Protein 9AYN (pdb70)

Solvent-accessible surface area: 9068 Å² total; per-residue (Å²): 162,80,125,169,30,79,35,9,0,3,3,90,57,18,120,129,42,127,76,79,74,13,16,118,4,0,62,142,42,38,43,16,20,96,72,11,0,35,81,9,16,69,25,7,91,107,118,30,79,2,51,5,16,53,25,60,130,116,55,6,86,84,17,21,67,70,0,103,95,23,43,4,135,4,63,49,78,80,44,201,148,51,44,39,13,0,12,3,100,51,20,118,130,39,129,87,80,80,14,16,109,4,0,61,141,46,29,28,11,18,91,93,27,0,37,115,10,14,70,64,7,99,110,119,29,96,4,72,4,10,30,13,60,122,120,57,5,61,78,18,32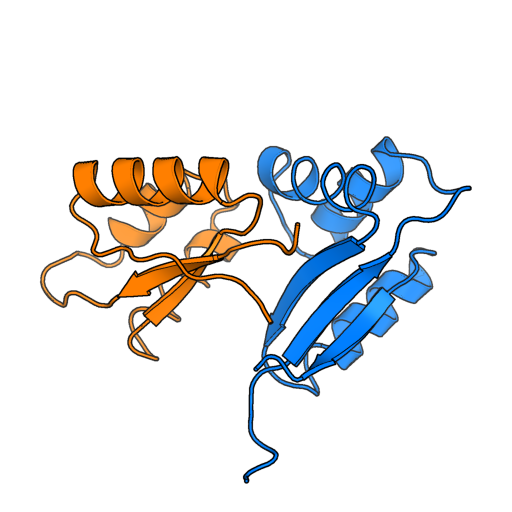,68,92,0,135,91,25,44,4,129,20,64,55,96,87,33,185

Nearest PDB structures (foldseek):
  9ayn-assembly1_A  TM=1.001E+00  e=3.847E-14  Mycolicibacterium smegmatis MC2 155
  9ayo-assembly1_A  TM=1.002E+00  e=2.812E-13  Mycolicibacterium smegmatis MC2 155
  1r6o-assembly1_C  TM=9.585E-01  e=2.109E-07  Escherichia coli
  3o2h-assembly1_A  TM=9.581E-01  e=3.139E-07  Escherichia coli K-12
  2wa8-assembly2_C  TM=9.511E-01  e=4.673E-07  Escherichia coli K-12

Radius of gyration: 15.24 Å; Cα contacts (8 Å, |Δi|>4): 287; chains: 2; bounding box: 38×30×46 Å

Sequence (157 aa):
ESTEEAPWVTIVWDDPVNLMSYVTYVFQKLFGYSEPHATKKLMLQVHHNEGKAVVSAGSRESSSMEVDVSKLHAAGLLWATMQQDREAPWVTIVWDDPVNLMSSYVTYVFQKKLFGYSEPHATKKLMLQQVHNEGKAVVSSAGSRESMEVDVSKLHAAGLWATMMQQQDR

Secondary structure (DSSP, 8-state):
--S---EEEEEE--SSS-HHHHHHHHHHHH---HHHHHHHHHHHHHHSEEEEEEE-HHHHHHHHHHHHHTT-EEEEEE--/---EEEEEE--TTS-HHHHHHHHHHHH---HHHHHHHHHHHHHHSEEEEEEE-HHHHHHHHHHHHHTT-EEEEEE--

Foldseek 3Di:
DDLFAKKFKKFFDDDPDDLVLQLVLLCVVPVDDSVLSNVQSVCNVPVGMGGSDMGTPVVNVVVCVSCVVSVTHMDMDGDD/DFKKWKKWFDDPVDDLVLQLVLLCVLVVDDSVVSNVQSVCCVPVGMGGSDMGHPVVNVVVCVSCVVSVTHMDMDGDD

Organism: Mycobacterium tuberculosis (strain ATCC 25618 / H37Rv) (NCBI:txid83332)

InterPro domains:
  IPR003769 Adaptor protein ClpS, core [PF02617] (25-95)
  IPR014719 Ribosomal protein bL12, C-terminal/adaptor protein ClpS-like [G3DSA:3.30.1390.10] (8-100)
  IPR014719 Ribosomal protein bL12, C-terminal/adaptor protein ClpS-like [SSF54736] (25-98)
  IPR022935 ATP-dependent Clp protease adaptor protein ClpS [MF_00302] (19-101)

B-factor: mean 17.87, std 12.49, range [6.72, 83.59]

Structure (mmCIF, N/CA/C/O backbone):
data_9AYN
#
_entry.id   9AYN
#
_cell.length_a   51.493
_cell.length_b   52.262
_cell.length_c   54.641
_cell.angle_alpha   90.000
_cell.angle_beta   90.000
_cell.angle_gamma   90.000
#
_symmetry.space_group_name_H-M   'P 21 21 21'
#
loop_
_entity.id
_entity.type
_entity.pdbx_description
1 polymer 'ATP-dependent Clp protease adapter protein ClpS'
2 non-polymer 'NICKEL (II) ION'
3 non-polymer 'MAGNESIUM ION'
4 water water
#
loop_
_atom_site.group_PDB
_atom_site.id
_atom_site.type_symbol
_atom_site.label_atom_id
_atom_site.label_alt_id
_atom_site.label_comp_id
_atom_site.label_asym_id
_atom_site.label_entity_id
_atom_site.label_seq_id
_atom_site.pdbx_PDB_ins_code
_atom_site.Cartn_x
_atom_site.Cartn_y
_atom_site.Cartn_z
_atom_site.occupancy
_atom_site.B_iso_or_equiv
_atom_site.auth_seq_id
_atom_site.auth_comp_id
_atom_site.auth_asym_id
_atom_site.auth_atom_id
_atom_site.pdbx_PDB_model_num
ATOM 1 N N . GLU A 1 1 ? 19.51634 -19.48604 12.81048 0.997 51.70612 21 GLU A N 1
ATOM 2 C CA . GLU A 1 1 ? 18.40963 -18.81436 12.13225 0.997 51.65078 21 GLU A CA 1
ATOM 3 C C . GLU A 1 1 ? 18.64424 -17.30699 12.03027 0.997 51.66907 21 GLU A C 1
ATOM 4 O O . GLU A 1 1 ? 19.66905 -16.80117 12.49239 0.997 52.00562 21 GLU A O 1
ATOM 7 N N . SER A 1 2 ? 17.67200 -16.59673 11.46069 1.000 51.10614 22 SER A N 1
ATOM 8 C CA . SER A 1 2 ? 17.76617 -15.16143 11.22669 1.000 50.34383 22 SER A CA 1
ATOM 9 C C . SER A 1 2 ? 17.15664 -14.37487 12.38258 1.000 49.35373 22 SER A C 1
ATOM 10 O O . SER A 1 2 ? 16.18883 -14.81230 13.01066 1.000 49.46173 22 SER A O 1
ATOM 18 N N . THR A 1 3 ? 17.72355 -13.18760 12.64114 1.000 48.14825 23 THR A N 1
ATOM 19 C CA . THR A 1 3 ? 17.20932 -12.29371 13.67717 1.000 46.91314 23 THR A CA 1
ATOM 20 C C . THR A 1 3 ? 16.06778 -11.39894 13.19824 1.000 44.91432 23 THR A C 1
ATOM 21 O O . THR A 1 3 ? 15.36162 -10.82953 14.03839 1.000 44.74518 23 THR A O 1
ATOM 27 N N . GLU A 1 4 ? 15.86690 -11.24626 11.88743 1.000 42.97330 24 GLU A N 1
ATOM 28 C CA A GLU A 1 4 ? 14.70407 -10.52316 11.37395 0.551 42.19239 24 GLU A CA 1
ATOM 29 C CA B GLU A 1 4 ? 14.70306 -10.52364 11.37081 0.449 41.78682 24 GLU A CA 1
ATOM 30 C C . GLU A 1 4 ? 13.49841 -11.44469 11.51548 1.000 40.36819 24 GLU A C 1
ATOM 31 O O . GLU A 1 4 ? 13.17744 -12.23587 10.62604 1.000 40.95854 24 GLU A O 1
ATOM 44 N N . ALA A 1 5 ? 12.83661 -11.34144 12.66411 1.000 36.21844 25 ALA A N 1
ATOM 45 C CA . ALA A 1 5 ? 11.70501 -12.17401 13.04384 1.000 31.78929 25 ALA A CA 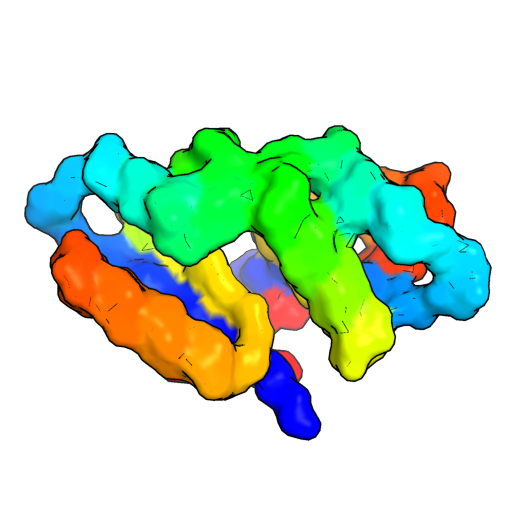1
ATOM 46 C C . ALA A 1 5 ? 10.79684 -11.33133 13.92122 1.000 26.39446 25 ALA A C 1
ATOM 47 O O . ALA A 1 5 ? 11.25144 -10.34580 14.51219 1.000 26.29923 25 ALA A O 1
ATOM 54 N N . PRO A 1 6 ? 9.51600 -11.68539 14.03958 1.000 22.34559 26 PRO A N 1
ATOM 55 C CA . PRO A 1 6 ? 8.62723 -10.85870 14.85642 1.000 19.09366 26 PRO A CA 1
ATOM 56 C C . PRO A 1 6 ? 8.82257 -11.05737 16.35093 1.000 13.64861 26 PRO A C 1
ATOM 57 O O . PRO A 1 6 ? 9.24615 -12.11272 16.83402 1.000 12.90609 26 PRO A O 1
ATOM 68 N N . TRP A 1 7 ? 8.50710 -9.98432 17.06839 1.000 11.56973 27 TRP A N 1
ATOM 69 C CA . TRP A 1 7 ? 8.59710 -9.86992 18.51941 1.000 9.83966 27 TRP A CA 1
ATOM 70 C C . TRP A 1 7 ? 7.21555 -9.54205 19.06321 1.000 9.47831 27 TRP A C 1
ATOM 71 O O . TRP A 1 7 ? 6.31247 -9.14593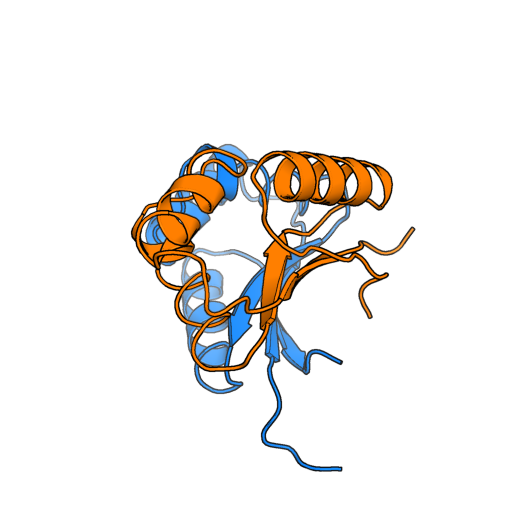 18.32151 1.000 10.30654 27 TRP A O 1
ATOM 92 N N . VAL A 1 8 ? 7.05768 -9.71539 20.36913 1.000 9.04072 28 VAL A N 1
ATOM 93 C CA . VAL A 1 8 ? 5.83520 -9.35981 21.07972 1.000 8.86345 28 VAL A CA 1
ATOM 94 C C . VAL A 1 8 ? 6.20408 -8.53007 22.29260 1.000 8.28324 28 VAL A C 1
ATOM 95 O O . VAL A 1 8 ? 7.28806 -8.67864 22.86194 1.000 9.34131 28 VAL A O 1
ATOM 108 N N . THR A 1 9 ? 5.25178 -7.68842 22.71292 1.000 7.72302 29 THR A N 1
ATOM 109 C CA . THR A 1 9 ? 5.29297 -7.00936 24.00869 1.000 7.25017 29 THR A CA 1
ATOM 110 C C . THR A 1 9 ? 4.32538 -7.71254 24.94577 1.000 7.14196 29 THR A C 1
ATOM 111 O O . THR A 1 9 ? 3.16659 -7.95562 24.58196 1.000 7.69226 29 THR A O 1
ATOM 122 N N . ILE A 1 10 ? 4.80521 -8.01519 26.14148 1.000 7.32552 30 ILE A N 1
ATOM 123 C CA . ILE A 1 10 ? 4.05735 -8.72532 27.16963 1.000 7.49093 30 ILE A CA 1
ATOM 124 C C . ILE A 1 10 ? 3.89649 -7.79342 28.35126 1.000 7.15233 30 ILE A C 1
ATOM 125 O O . ILE A 1 10 ? 4.86395 -7.17836 28.78129 1.000 8.34544 30 ILE A O 1
ATOM 141 N N . VAL A 1 11 ? 2.68172 -7.70739 28.88818 1.000 7.04599 31 VAL A N 1
ATOM 142 C CA . VAL A 1 11 ? 2.42905 -7.04496 30.16236 1.000 7.25865 31 VAL A CA 1
ATOM 143 C C . VAL A 1 11 ? 2.21838 -8.10531 31.22610 1.000 7.75824 31 VAL A C 1
ATOM 144 O O . VAL A 1 11 ? 1.48472 -9.06695 31.01283 1.000 8.19860 31 VAL A O 1
ATOM 157 N N . TRP A 1 12 ? 2.86888 -7.90629 32.36575 1.000 8.53616 32 TRP A N 1
ATOM 158 C CA . TRP A 1 12 ? 2.86861 -8.81007 33.50403 1.000 9.03489 32 TRP A CA 1
ATOM 159 C C . TRP A 1 12 ? 1.99034 -8.24170 34.60082 1.000 8.99732 32 TRP A C 1
ATOM 160 O O . TRP A 1 12 ? 1.99542 -7.04208 34.86162 1.000 10.33623 32 TRP A O 1
ATOM 181 N N . ASP A 1 13 ? 1.28358 -9.12889 35.29668 1.000 9.76317 33 ASP A N 1
ATOM 182 C CA . ASP A 1 13 ? 0.38812 -8.70320 36.36231 1.000 9.81937 33 ASP A CA 1
ATOM 183 C C . ASP A 1 13 ? 1.18447 -8.11277 37.50961 1.000 10.09291 33 ASP A C 1
ATOM 184 O O . ASP A 1 13 ? 2.18156 -8.69529 37.93483 1.000 11.89137 33 ASP A O 1
ATOM 193 N N . ASP A 1 14 ? 0.72676 -6.97968 38.02526 1.000 10.88653 34 ASP A N 1
ATOM 194 C CA . ASP A 1 14 ? 1.35995 -6.31590 39.14575 1.000 11.42759 34 ASP A CA 1
ATOM 195 C C . ASP A 1 14 ? 0.32133 -6.05413 40.21889 1.000 12.73376 34 ASP A C 1
ATOM 196 O O . ASP A 1 14 ? -0.85712 -5.91586 39.90264 1.000 12.98531 34 ASP A O 1
ATOM 205 N N . PRO A 1 15 ? 0.71695 -5.98725 41.48814 1.000 15.11739 35 PRO A N 1
ATOM 206 C CA . PRO A 1 15 ? -0.29039 -5.92746 42.55222 1.000 16.97260 35 PRO A CA 1
ATOM 207 C C . PRO A 1 15 ? -0.80788 -4.53899 42.87912 1.000 18.75927 35 PRO A C 1
ATOM 208 O O . PRO A 1 15 ? -1.63762 -4.43570 43.78804 1.000 21.06772 35 PRO A O 1
ATOM 219 N N . VAL A 1 16 ? -0.34279 -3.49402 42.19441 1.000 18.71804 36 VAL A N 1
ATOM 220 C CA . VAL A 1 16 ? -0.61951 -2.10462 42.55528 1.000 19.82458 36 VAL A CA 1
ATOM 221 C C . VAL A 1 16 ? -1.58731 -1.43623 41.57982 1.000 17.95760 36 VAL A C 1
ATOM 222 O O . VAL A 1 16 ? -2.53092 -0.76809 42.01001 1.000 19.27954 36 VAL A O 1
ATOM 235 N N . ASN A 1 17 ? -1.34036 -1.55045 40.27098 1.000 14.77743 37 ASN A N 1
ATOM 236 C CA . ASN A 1 17 ? -2.14060 -0.80035 39.30956 1.000 13.31464 37 ASN A CA 1
ATOM 237 C C . ASN A 1 17 ? -3.59245 -1.25957 39.33180 1.000 12.69554 37 ASN A C 1
ATOM 238 O O . ASN A 1 17 ? -3.89218 -2.45211 39.42886 1.000 14.13213 37 ASN A O 1
ATOM 249 N N . LEU A 1 18 ? -4.49835 -0.29557 39.25012 1.000 11.69392 38 LEU A N 1
ATOM 250 C CA . LEU A 1 18 ? -5.91543 -0.60849 39.16082 1.000 10.75203 38 LEU A CA 1
ATOM 251 C C . LEU A 1 18 ? -6.23010 -1.27175 37.82886 1.000 10.22261 38 LEU A C 1
ATOM 252 O O . LEU A 1 18 ? -5.67555 -0.90184 36.78977 1.000 10.02491 38 LEU A O 1
ATOM 268 N N . MET A 1 19 ? -7.16549 -2.22484 37.86187 1.000 10.55075 39 MET A N 1
ATOM 269 C CA . MET A 1 19 ? -7.68045 -2.81935 36.63128 1.000 10.63809 39 MET A CA 1
ATOM 270 C C . MET A 1 19 ? -8.22284 -1.75962 35.67685 1.000 9.93708 39 MET A C 1
ATOM 271 O O . MET A 1 19 ? -7.97033 -1.81007 34.46724 1.000 10.23771 39 MET A O 1
ATOM 285 N N . SER A 1 20 ? -8.93721 -0.77420 36.21367 1.000 9.59597 40 SER A N 1
ATOM 286 C CA . SER A 1 20 ? -9.46370 0.29513 35.37834 1.000 9.74601 40 SER A CA 1
ATOM 287 C C . SER A 1 20 ? -8.35022 1.10799 34.73465 1.000 8.65718 40 SER A C 1
ATOM 288 O O . SER A 1 20 ? -8.47775 1.52958 33.57878 1.000 9.02861 40 SER A O 1
ATOM 296 N N . TYR A 1 21 ? -7.25626 1.31639 35.45566 1.000 8.74368 41 TYR A N 1
ATOM 297 C CA . TYR A 1 21 ? -6.12274 2.03583 34.89606 1.000 8.14574 41 TYR A CA 1
ATOM 298 C C . TYR A 1 21 ? -5.49816 1.27421 33.73474 1.000 7.69253 41 TYR A C 1
ATOM 299 O O . TYR A 1 21 ? -5.19400 1.86186 32.69093 1.000 7.81787 41 TYR A O 1
ATOM 317 N N . VAL A 1 22 ? -5.30659 -0.03443 33.90850 1.000 7.54789 42 VAL A N 1
ATOM 318 C CA . VAL A 1 22 ? -4.67753 -0.83816 32.87328 1.000 7.47868 42 VAL A CA 1
ATOM 319 C C . VAL A 1 22 ? -5.50460 -0.80080 31.59621 1.000 7.39471 42 VAL A C 1
ATOM 320 O O . VAL A 1 22 ? -4.95380 -0.64731 30.49802 1.000 7.55509 42 VAL A O 1
ATOM 333 N N . THR A 1 23 ? -6.83272 -0.94003 31.71021 1.000 7.86989 43 THR A N 1
ATOM 334 C CA . THR A 1 23 ? -7.69293 -0.83342 30.53288 1.000 7.93211 43 THR A CA 1
ATOM 335 C C . THR A 1 23 ? -7.49643 0.49623 29.82243 1.000 7.75627 43 THR A C 1
ATOM 336 O O . THR A 1 23 ? -7.32044 0.55008 28.60603 1.000 7.98765 43 THR A O 1
ATOM 347 N N . TYR A 1 24 ? -7.53419 1.59035 30.59301 1.000 7.76189 44 TYR A N 1
ATOM 348 C CA . TYR A 1 24 ? -7.33145 2.92076 30.02650 1.000 8.15044 44 TYR A CA 1
ATOM 349 C C . TYR A 1 24 ? -5.98107 3.03193 29.32420 1.000 7.49353 44 TYR A C 1
ATOM 350 O O . TYR A 1 24 ? -5.90582 3.54992 28.20487 1.000 7.91361 44 TYR A O 1
ATOM 368 N N . VAL A 1 25 ? -4.90551 2.54929 29.95445 1.000 7.26332 45 VAL A N 1
ATOM 369 C CA . VAL A 1 25 ? -3.57491 2.64757 29.35252 1.000 7.32519 45 VAL A CA 1
ATOM 370 C C . VAL A 1 25 ? -3.53633 1.93783 28.00861 1.000 7.08120 45 VAL A C 1
ATOM 371 O O . VAL A 1 25 ? -2.94465 2.43515 27.05478 1.000 7.44310 45 VAL A O 1
ATOM 384 N N . PHE A 1 26 ? -4.14035 0.75522 27.91358 1.000 7.18745 46 PHE A N 1
ATOM 385 C CA . PHE A 1 26 ? -4.11093 0.06022 26.63834 1.000 7.73762 46 PHE A CA 1
ATOM 386 C C . PHE A 1 26 ? -4.88052 0.82307 25.56717 1.000 8.06187 46 PHE A C 1
ATOM 387 O O . PHE A 1 26 ? -4.45985 0.86675 24.40707 1.000 8.82838 46 PHE A O 1
ATOM 404 N N . GLN A 1 27 ? -5.99188 1.45370 25.93702 1.000 7.97947 47 GLN A N 1
ATOM 405 C CA . GLN A 1 27 ? -6.69730 2.29680 24.96902 1.000 8.37613 47 GLN A CA 1
ATOM 406 C C . GLN A 1 27 ? -5.86203 3.49900 24.56351 1.000 8.99608 47 GLN A C 1
ATOM 407 O O . GLN A 1 27 ? -5.78688 3.83972 23.38104 1.000 10.15713 47 GLN A O 1
ATOM 421 N N . LYS A 1 28 ? -5.25045 4.16499 25.53464 1.000 9.07690 48 LYS A N 1
ATOM 422 C CA . LYS A 1 28 ? -4.52146 5.39817 25.27501 1.000 9.94862 48 LYS A CA 1
ATOM 423 C C . LYS A 1 28 ? -3.26049 5.14627 24.46012 1.000 9.56410 48 LYS A C 1
ATOM 424 O O . LYS A 1 28 ? -2.94071 5.90540 23.54196 1.000 11.58818 48 LYS A O 1
ATOM 443 N N . LEU A 1 29 ? -2.49203 4.12401 24.82482 1.000 8.89159 49 LEU A N 1
ATOM 444 C CA . LEU A 1 29 ? -1.20088 3.90727 24.18964 1.000 9.45317 49 LEU A CA 1
ATOM 445 C C . LEU A 1 29 ? -1.30882 3.19536 22.85739 1.000 9.89657 49 LEU A C 1
ATOM 446 O O . LEU A 1 29 ? -0.46490 3.43192 21.99799 1.000 11.98098 49 LEU A O 1
ATOM 462 N N . PHE A 1 30 ? -2.31992 2.34535 22.66895 1.000 8.90810 50 PHE A N 1
ATOM 463 C CA . PHE A 1 30 ? -2.42886 1.52673 21.47024 1.000 9.60341 50 PHE A CA 1
ATOM 464 C C . PHE A 1 30 ? -3.64756 1.82838 20.62685 1.000 9.82184 50 PHE A C 1
ATOM 465 O O . PHE A 1 30 ? -3.77735 1.24726 19.55001 1.000 10.53101 50 PHE A O 1
ATOM 482 N N . GLY A 1 31 ? -4.55000 2.69273 21.08768 1.000 9.44294 51 GLY A N 1
ATOM 483 C CA . GLY A 1 31 ? -5.75181 2.96871 20.33091 1.000 9.54485 51 GLY A CA 1
ATOM 484 C C . GLY A 1 31 ? -6.75760 1.84851 20.35277 1.000 9.19058 51 GLY A C 1
ATOM 485 O O . GLY A 1 31 ? -7.69283 1.84024 19.54098 1.000 10.49415 51 GLY A O 1
ATOM 489 N N . TYR A 1 32 ? -6.60700 0.89399 21.25912 1.000 8.76120 52 TYR A N 1
ATOM 490 C CA . TYR A 1 32 ? -7.50715 -0.23256 21.28794 1.000 8.33042 52 TYR A CA 1
ATOM 491 C C . TYR A 1 32 ? -8.88017 0.18904 21.77011 1.000 8.42305 52 TYR A C 1
ATOM 492 O O . TYR A 1 32 ? -9.04100 1.12961 22.55019 1.000 9.03202 52 TYR A O 1
ATOM 510 N N . SER A 1 33 ? -9.87883 -0.53172 21.29004 1.000 8.79856 53 SER A N 1
ATOM 511 C CA . SER A 1 33 ? -11.23867 -0.32962 21.74116 1.000 9.32583 53 SER A CA 1
ATOM 512 C C . SER A 1 33 ? -11.37587 -0.78250 23.18013 1.000 9.09774 53 SER A C 1
ATOM 513 O O . SER A 1 33 ? -10.51007 -1.47846 23.72779 1.000 8.84198 53 SER A O 1
ATOM 521 N N . GLU A 1 34 ? -12.47196 -0.37907 23.80492 1.000 10.15038 54 GLU A N 1
ATOM 522 C CA . GLU A 1 34 ? -12.70536 -0.80011 25.18090 1.000 11.22238 54 GLU A CA 1
ATOM 523 C C . GLU A 1 34 ? -12.83667 -2.30689 25.30563 1.000 10.97992 54 GLU A C 1
ATOM 524 O O . GLU A 1 34 ? -12.22341 -2.87179 26.23237 1.000 10.96155 54 GLU A O 1
ATOM 536 N N . PRO A 1 35 ? -13.59327 -3.01959 24.45445 1.000 12.06697 55 PRO A N 1
ATOM 537 C CA . PRO A 1 35 ? -13.67989 -4.47468 24.65674 1.000 12.33041 55 PRO A CA 1
ATOM 538 C C . PRO A 1 35 ? -12.34000 -5.16862 24.51298 1.000 11.01041 55 PRO A C 1
ATOM 539 O O . PRO A 1 35 ? -12.02687 -6.09368 25.27072 1.000 11.44986 55 PRO A O 1
ATOM 550 N N . HIS A 1 36 ? -11.51991 -4.68567 23.59121 1.000 10.20827 56 HIS A N 1
ATOM 551 C CA . HIS A 1 36 ? -10.20308 -5.27351 23.36589 1.000 9.68374 56 HIS A CA 1
ATOM 552 C C . HIS A 1 36 ? -9.28093 -4.99562 24.55270 1.000 8.86368 56 HIS A C 1
ATOM 553 O O . HIS A 1 36 ? -8.64027 -5.91573 25.08481 1.000 8.96715 56 HIS A O 1
ATOM 567 N N . ALA A 1 37 ? -9.20443 -3.73787 24.97336 1.000 8.23605 57 ALA A N 1
ATOM 568 C CA . ALA A 1 37 ? -8.36944 -3.38497 26.11493 1.000 8.16210 57 ALA A CA 1
ATOM 569 C C . ALA A 1 37 ? -8.79708 -4.12783 27.37197 1.000 8.20347 57 ALA A C 1
ATOM 570 O O . ALA A 1 37 ? -7.94070 -4.58575 28.13261 1.000 8.33242 57 ALA A O 1
ATOM 577 N N . THR A 1 38 ? -10.10598 -4.24553 27.61785 1.000 8.84148 58 THR A N 1
ATOM 578 C CA . THR A 1 38 ? -10.57765 -4.94153 28.80966 1.000 9.60527 58 THR A CA 1
ATOM 579 C C . THR A 1 38 ? -10.20683 -6.41634 28.76017 1.000 9.45963 58 THR A C 1
ATOM 580 O O . THR A 1 38 ? -9.79482 -6.99685 29.76938 1.000 9.65824 58 THR A O 1
ATOM 591 N N . LYS A 1 39 ? -10.34719 -7.03815 27.58732 1.000 9.51919 59 LYS A N 1
ATOM 592 C CA A LYS A 1 39 ? -9.98795 -8.44545 27.45661 0.502 9.96376 59 LYS A CA 1
ATOM 593 C CA B LYS A 1 39 ? -9.98753 -8.44442 27.44999 0.498 9.99295 59 LYS A CA 1
ATOM 594 C C . LYS A 1 39 ? -8.50757 -8.65659 27.76698 1.000 9.28194 59 LYS A C 1
ATOM 595 O O . LYS A 1 39 ? -8.14410 -9.60375 28.48180 1.000 9.75480 59 LYS A O 1
ATOM 630 N N . LEU A 1 40 ? -7.64392 -7.78302 27.25269 1.000 8.50827 60 LEU A N 1
ATOM 631 C CA . LEU A 1 40 ? -6.21725 -7.90532 27.52944 1.000 8.03123 60 LEU A CA 1
ATOM 632 C C . LEU A 1 40 ? -5.92086 -7.68669 29.00079 1.000 8.06731 60 LEU A C 1
ATOM 633 O O . LEU A 1 40 ? -5.11780 -8.41677 29.58596 1.000 8.37748 60 LEU A O 1
ATOM 649 N N . MET A 1 41 ? -6.54047 -6.67442 29.61688 1.000 7.95613 61 MET A N 1
ATOM 650 C CA . MET A 1 41 ? -6.34824 -6.42016 31.03328 1.000 8.06517 61 MET A CA 1
ATOM 651 C C . MET A 1 41 ? -6.72432 -7.65712 31.83875 1.000 8.29021 61 MET A C 1
ATOM 652 O O . MET A 1 41 ? -6.02925 -8.03618 32.78750 1.000 8.67557 61 MET A O 1
ATOM 666 N N . LEU A 1 42 ? -7.86954 -8.25530 31.51622 1.000 8.94855 62 LEU A N 1
ATOM 667 C CA . LEU A 1 42 ? -8.32579 -9.40780 32.27834 1.000 9.85885 62 LEU A CA 1
ATOM 668 C C . LEU A 1 42 ? -7.41331 -10.60220 32.06353 1.000 9.44838 62 LEU A C 1
ATOM 669 O O . LEU A 1 42 ? -7.22236 -11.39441 32.98174 1.000 10.24924 62 LEU A O 1
ATOM 685 N N . GLN A 1 43 ? -6.83977 -10.73645 30.87692 1.000 9.11757 63 GLN A N 1
ATOM 686 C CA . GLN A 1 43 ? -5.88418 -11.80658 30.64554 1.000 9.61630 63 GLN A CA 1
ATOM 687 C C . GLN A 1 43 ? -4.64355 -11.61872 31.49519 1.000 9.31567 63 GLN A C 1
ATOM 688 O O . GLN A 1 43 ? -4.14231 -12.59031 32.07160 1.000 10.21781 63 GLN A O 1
ATOM 702 N N . VAL A 1 44 ? -4.13010 -10.38815 31.58020 1.000 9.01415 64 VAL A N 1
ATOM 703 C CA . VAL A 1 44 ? -3.00498 -10.12796 32.47613 1.000 8.98850 64 VAL A CA 1
ATOM 704 C C . VAL A 1 44 ? -3.35534 -10.53941 33.90453 1.000 9.37734 64 VAL A C 1
ATOM 705 O O . VAL A 1 44 ? -2.59336 -11.22951 34.58724 1.000 10.14323 64 VAL A O 1
ATOM 718 N N . HIS A 1 45 ? -4.54013 -10.14349 34.34918 1.000 10.10519 65 HIS A N 1
ATOM 719 C CA A HIS A 1 45 ? -4.93727 -10.35070 35.72955 0.582 12.17985 65 HIS A CA 1
ATOM 720 C CA B HIS A 1 45 ? -4.93103 -10.34242 35.73782 0.418 9.86310 65 HIS A CA 1
ATOM 721 C C . HIS A 1 45 ? -5.22482 -11.81100 36.04217 1.000 11.35719 65 HIS A C 1
ATOM 722 O O . HIS A 1 45 ? -4.92476 -12.27711 37.14391 1.000 12.82635 65 HIS A O 1
ATOM 748 N N . ASN A 1 46 ? -5.77990 -12.56097 35.08725 1.000 11.10874 66 ASN A N 1
ATOM 749 C CA . ASN A 1 46 ? -6.20185 -13.94181 35.32043 1.000 12.40378 66 ASN A CA 1
ATOM 750 C C . ASN A 1 46 ? -5.17565 -14.98278 34.91394 1.000 12.77791 66 ASN A C 1
ATOM 751 O O . ASN A 1 46 ? -5.21192 -16.08966 35.45306 1.000 15.02676 66 ASN A O 1
ATOM 762 N N . GLU A 1 47 ? -4.29131 -14.67212 33.96913 1.000 12.06098 67 GLU A N 1
ATOM 763 C CA . GLU A 1 47 ? -3.24315 -15.58614 33.53177 1.000 11.94569 67 GLU A CA 1
ATOM 764 C C . GLU A 1 47 ? -1.86255 -15.18782 33.99407 1.000 11.94289 67 GLU A C 1
ATOM 765 O O . GLU A 1 47 ? -0.92973 -15.98599 33.86074 1.000 14.24817 67 GLU A O 1
ATOM 777 N N . GLY A 1 48 ? -1.70473 -13.96884 34.49322 1.000 10.67832 68 GLY A N 1
ATOM 778 C CA . GLY A 1 48 ? -0.45148 -13.46456 34.97403 1.000 10.61746 68 GLY A CA 1
ATOM 779 C C . GLY A 1 48 ? 0.29798 -12.62057 33.97174 1.000 9.63423 68 GLY A C 1
ATOM 780 O O . GLY A 1 48 ? 1.21517 -11.91148 34.35956 1.000 9.90714 68 GLY A O 1
ATOM 784 N N . LYS A 1 49 ? -0.04506 -12.72067 32.69314 1.000 9.46850 69 LYS A N 1
ATOM 785 C CA . LYS A 1 49 ? 0.61812 -11.98349 31.63907 1.000 9.50879 69 LYS A CA 1
ATOM 786 C C . LYS A 1 49 ? -0.27478 -12.01839 30.41547 1.000 8.87582 69 LYS A C 1
ATOM 787 O O . LYS A 1 49 ? -1.13681 -12.88818 30.28537 1.000 10.10307 69 LYS A O 1
ATOM 806 N N . ALA A 1 50 ? 0.01727 -11.13944 29.46662 1.000 8.78753 70 ALA A N 1
ATOM 807 C CA . ALA A 1 50 ? -0.63699 -11.18648 28.16752 1.000 8.87273 70 ALA A CA 1
ATOM 808 C C . ALA A 1 50 ? 0.24240 -10.51669 27.13125 1.000 8.24427 70 ALA A C 1
ATOM 809 O O . ALA A 1 50 ? 0.85305 -9.48447 27.40667 1.000 8.17693 70 ALA A O 1
ATOM 816 N N . VAL A 1 51 ? 0.24333 -11.05838 25.91828 1.000 8.92797 71 VAL A N 1
ATOM 817 C CA . VAL A 1 51 ? 0.76931 -10.34491 24.76226 1.000 8.48907 71 VAL A CA 1
ATOM 818 C C . VAL A 1 51 ? -0.19397 -9.21577 24.43372 1.000 8.40433 71 VAL A C 1
ATOM 819 O O . VAL A 1 51 ? -1.38204 -9.46232 24.20470 1.000 10.14237 71 VAL A O 1
ATOM 832 N N . VAL A 1 52 ? 0.31884 -7.99148 24.39482 1.000 7.92041 72 VAL A N 1
ATOM 833 C CA . VAL A 1 52 ? -0.49906 -6.81721 24.13823 1.000 8.09724 72 VAL A CA 1
ATOM 834 C C . VAL A 1 52 ? -0.24413 -6.19120 22.78131 1.000 9.12495 72 VAL A C 1
ATOM 835 O O . VAL A 1 52 ? -1.08497 -5.40386 22.33308 1.000 10.60568 72 VAL A O 1
ATOM 848 N N . SER A 1 53 ? 0.87661 -6.49669 22.12994 1.000 8.71183 73 SER A N 1
ATOM 849 C CA . SER A 1 53 ? 1.19401 -5.97783 20.81044 1.000 8.95696 73 SER A CA 1
ATOM 850 C C . SER A 1 53 ? 2.24947 -6.88519 20.19140 1.000 9.13065 73 SER A C 1
ATOM 851 O O . SER A 1 53 ? 2.89341 -7.67878 20.88232 1.000 8.69414 73 SER A O 1
ATOM 859 N N . ALA A 1 54 ? 2.42571 -6.74995 18.88469 1.000 10.10175 74 ALA A N 1
ATOM 860 C CA . ALA A 1 54 ? 3.34361 -7.59399 18.13304 1.000 10.45528 74 ALA A CA 1
ATOM 861 C C . ALA A 1 54 ? 3.88935 -6.79895 16.96409 1.000 10.82314 74 ALA A C 1
ATOM 862 O O . ALA A 1 54 ? 3.18899 -5.95493 16.41153 1.000 12.19922 74 ALA A O 1
ATOM 869 N N . GLY A 1 55 ? 5.13324 -7.08138 16.57977 1.000 10.95363 75 GLY A N 1
ATOM 870 C CA . GLY A 1 55 ? 5.74728 -6.41343 15.45001 1.000 11.83536 75 GLY A CA 1
ATOM 871 C C . GLY A 1 55 ? 7.25541 -6.60305 15.47685 1.000 11.05482 75 GLY A C 1
ATOM 872 O O . GLY A 1 55 ? 7.77070 -7.50854 16.12151 1.000 12.18416 75 GLY A O 1
ATOM 876 N N . SER A 1 56 ? 7.95675 -5.70251 14.79901 1.000 11.73571 76 SER A N 1
ATOM 877 C CA . SER A 1 56 ? 9.40698 -5.79489 14.78080 1.000 11.66050 76 SER A CA 1
ATOM 878 C C . SER A 1 56 ? 9.97121 -5.53539 16.16989 1.000 10.82040 76 SER A C 1
ATOM 879 O O . SER A 1 56 ? 9.31774 -4.90857 17.01893 1.000 10.76697 76 SER A O 1
ATOM 887 N N . ARG A 1 57 ? 11.20716 -6.00318 16.40012 1.000 11.08466 77 ARG A N 1
ATOM 888 C CA . ARG A 1 57 ? 11.88301 -5.73659 17.66803 1.000 11.23356 77 ARG A CA 1
ATOM 889 C C . ARG A 1 57 ? 11.92867 -4.24739 17.98748 1.000 10.97374 77 ARG A C 1
ATOM 890 O O . ARG A 1 57 ? 11.65491 -3.83933 19.11701 1.000 10.86321 77 ARG A O 1
ATOM 911 N N . GLU A 1 58 ? 12.27091 -3.41698 17.00318 1.000 12.37506 78 GLU A N 1
ATOM 912 C CA . GLU A 1 58 ? 12.36274 -1.99084 17.28681 1.000 14.06585 78 GLU A CA 1
ATOM 913 C C . GLU A 1 58 ? 11.00205 -1.39143 17.62659 1.000 12.86124 78 GLU A C 1
ATOM 914 O O . GLU A 1 58 ? 10.92448 -0.51249 18.49080 1.000 13.83577 78 GLU A O 1
ATOM 926 N N . SER A 1 59 ? 9.92060 -1.86591 17.00562 1.000 11.58855 79 SER A N 1
ATOM 927 C CA A SER A 1 59 ? 8.59335 -1.36258 17.35117 0.390 11.83048 79 SER A CA 1
ATOM 928 C CA B SER A 1 59 ? 8.61068 -1.33730 17.35687 0.386 11.21143 79 SER A CA 1
ATOM 929 C CA C SER A 1 59 ? 8.60040 -1.35358 17.35078 0.224 11.65219 79 SER A CA 1
ATOM 930 C C . SER A 1 59 ? 8.18892 -1.79285 18.75325 1.000 10.23322 79 SER A C 1
ATOM 931 O O . SER A 1 59 ? 7.56647 -1.02115 19.49786 1.000 9.82797 79 SER A O 1
ATOM 951 N N . MET A 1 60 ? 8.52646 -3.02528 19.13051 1.000 9.26451 80 MET A N 1
ATOM 952 C CA . MET A 1 60 ? 8.19391 -3.48687 20.46796 1.000 8.95656 80 MET A CA 1
ATOM 953 C C . MET A 1 60 ? 8.99697 -2.74696 21.52083 1.000 8.02540 80 MET A C 1
ATOM 954 O O . MET A 1 60 ? 8.49639 -2.52226 22.62045 1.000 8.29728 80 MET A O 1
ATOM 968 N N . GLU A 1 61 ? 10.22160 -2.32528 21.19783 1.000 8.89648 81 GLU A N 1
ATOM 969 C CA . GLU A 1 61 ? 11.00756 -1.55019 22.15194 1.000 9.44308 81 GLU A CA 1
ATOM 970 C C . GLU A 1 61 ? 10.28619 -0.25351 22.51245 1.000 8.40525 81 GLU A C 1
ATOM 971 O O . GLU A 1 61 ? 10.27215 0.15183 23.68047 1.000 8.17346 81 GLU A O 1
ATOM 983 N N . VAL A 1 62 ? 9.63818 0.37013 21.53494 1.000 8.02836 82 VAL A N 1
ATOM 984 C CA . VAL A 1 62 ? 8.85620 1.57155 21.80397 1.000 8.06667 82 VAL A CA 1
ATOM 985 C C . VAL A 1 62 ? 7.65874 1.25181 22.68905 1.000 7.98712 82 VAL A C 1
ATOM 986 O O . VAL A 1 62 ? 7.36819 1.98752 23.63206 1.000 8.21754 82 VAL A O 1
ATOM 999 N N . ASP A 1 63 ? 6.94261 0.16091 22.39993 1.000 7.85300 83 ASP A N 1
ATOM 1000 C CA . ASP A 1 63 ? 5.78927 -0.18558 23.21945 1.000 7.72678 83 ASP A CA 1
ATOM 1001 C C . ASP A 1 63 ? 6.19091 -0.44365 24.66460 1.000 7.25074 83 ASP A C 1
ATOM 1002 O O . ASP A 1 63 ? 5.49403 -0.00786 25.58834 1.000 7.34028 83 ASP A O 1
ATOM 1011 N N . VAL A 1 64 ? 7.30622 -1.14184 24.88533 1.000 6.85119 84 VAL A N 1
ATOM 1012 C CA . VAL A 1 64 ? 7.78667 -1.36406 26.24232 1.000 7.09803 84 VAL A CA 1
ATOM 1013 C C . VAL A 1 64 ? 8.06667 -0.03681 26.93153 1.000 7.06487 84 VAL A C 1
ATOM 1014 O O . VAL A 1 64 ? 7.66642 0.17627 28.07687 1.000 7.34333 84 VAL A O 1
ATOM 1027 N N . SER A 1 65 ? 8.76906 0.87288 26.25274 1.000 7.17434 85 SER A N 1
ATOM 1028 C CA . SER A 1 65 ? 9.07980 2.15940 26.85847 1.000 7.60589 85 SER A CA 1
ATOM 1029 C C . SER A 1 65 ? 7.81672 2.95036 27.20246 1.000 7.27999 85 SER A C 1
ATOM 1030 O O . SER A 1 65 ? 7.71986 3.55662 28.27830 1.000 7.46852 85 SER A O 1
ATOM 1038 N N . LYS A 1 66 ? 6.83459 2.95685 26.30481 1.000 7.04352 86 LYS A N 1
ATOM 1039 C CA . LYS A 1 66 ? 5.57618 3.65157 26.56637 1.000 7.35362 86 LYS A CA 1
ATOM 1040 C C . LYS A 1 66 ? 4.87629 3.06508 27.77994 1.000 7.16745 86 LYS A C 1
ATOM 1041 O O . LYS A 1 66 ? 4.35237 3.79193 28.62074 1.000 7.60458 86 LYS A O 1
ATOM 1060 N N . LEU A 1 67 ? 4.84566 1.73804 27.86895 1.000 6.90899 87 LEU A N 1
ATOM 1061 C CA . LEU A 1 67 ? 4.19209 1.07155 28.98218 1.000 7.04236 87 LEU A CA 1
ATOM 1062 C C . LEU A 1 67 ? 4.92014 1.31885 30.29779 1.000 6.71915 87 LEU A C 1
ATOM 1063 O O . LEU A 1 67 ? 4.27630 1.54199 31.32248 1.000 7.34412 87 LEU A O 1
ATOM 1079 N N . HIS A 1 68 ? 6.25689 1.30548 30.28056 1.000 6.91032 88 HIS A N 1
ATOM 1080 C CA . HIS A 1 68 ? 6.99796 1.61101 31.50227 1.000 7.18600 88 HIS A CA 1
ATOM 1081 C C . HIS A 1 68 ? 6.69985 3.01959 31.98215 1.000 7.46298 88 HIS A C 1
ATOM 1082 O O . HIS A 1 68 ? 6.55782 3.24678 33.18629 1.000 8.19349 88 HIS A O 1
ATOM 1096 N N . ALA A 1 69 ? 6.57578 3.97749 31.06803 1.000 7.52391 89 ALA A N 1
ATOM 1097 C CA . ALA A 1 69 ? 6.28287 5.34964 31.46753 1.000 7.76781 89 ALA A CA 1
ATOM 1098 C C . ALA A 1 69 ? 4.91063 5.46058 32.11940 1.000 8.30318 89 ALA A C 1
ATOM 1099 O O . ALA A 1 69 ? 4.70770 6.30627 32.98865 1.000 10.24230 89 ALA A O 1
ATOM 1106 N N . ALA A 1 70 ? 3.97562 4.59517 31.73423 1.000 8.34559 90 ALA A N 1
ATOM 1107 C CA . ALA A 1 70 ? 2.66156 4.52093 32.34208 1.000 9.22198 90 ALA A CA 1
ATOM 1108 C C . ALA A 1 70 ? 2.66017 3.71068 33.63419 1.000 9.76231 90 ALA A C 1
ATOM 1109 O O . ALA A 1 70 ? 1.62863 3.64029 34.30555 1.000 11.69207 90 ALA A O 1
ATOM 1116 N N . GLY A 1 71 ? 3.77820 3.09203 34.00415 1.000 9.01113 91 GLY A N 1
ATOM 1117 C CA . GLY A 1 71 ? 3.88763 2.34319 35.23708 1.000 9.98055 91 GLY A CA 1
ATOM 1118 C C . GLY A 1 71 ? 3.51844 0.88431 35.14007 1.000 9.50560 91 GLY A C 1
ATOM 1119 O O . GLY A 1 71 ? 3.35315 0.24969 36.19332 1.000 10.91155 91 GLY A O 1
ATOM 1123 N N . LEU A 1 72 ? 3.42106 0.32347 33.93368 1.000 8.48326 92 LEU A N 1
ATOM 1124 C CA A LEU A 1 72 ? 3.08140 -1.08178 33.76119 0.541 8.47350 92 LEU A CA 1
ATOM 1125 C CA B LEU A 1 72 ? 3.07869 -1.08220 33.76985 0.459 8.36232 92 LEU A CA 1
ATOM 1126 C C . LEU A 1 72 ? 4.33625 -1.91869 33.57095 1.000 8.83385 92 LEU A C 1
ATOM 1127 O O . LEU A 1 72 ? 5.34472 -1.44964 33.04716 1.000 10.33225 92 LEU A O 1
ATOM 1156 N N . TRP A 1 73 ? 4.25412 -3.16403 34.00123 1.000 8.69156 93 TRP A N 1
ATOM 1157 C CA . TRP A 1 73 ? 5.38037 -4.09091 33.90964 1.000 8.56156 93 TRP A CA 1
ATOM 1158 C C . TRP A 1 73 ? 5.36144 -4.73012 32.53395 1.000 9.03873 93 TRP A C 1
ATOM 1159 O O . TRP A 1 73 ? 4.60914 -5.65405 32.30589 1.000 14.35638 93 TRP A O 1
ATOM 1180 N N . ALA A 1 74 ? 6.17225 -4.24001 31.61739 1.000 8.50415 94 ALA A N 1
ATOM 1181 C CA . ALA A 1 74 ? 6.18699 -4.70947 30.24545 1.000 7.85692 94 ALA A CA 1
ATOM 1182 C C . ALA A 1 74 ? 7.57113 -5.21374 29.88398 1.000 7.47177 94 ALA A C 1
ATOM 1183 O O . ALA A 1 74 ? 8.57470 -4.62808 30.28411 1.000 7.88476 94 ALA A O 1
ATOM 1190 N N . THR A 1 75 ? 7.60946 -6.27683 29.09365 1.000 7.53726 95 THR A N 1
ATOM 1191 C CA . THR A 1 75 ? 8.84915 -6.78658 28.51926 1.000 8.32482 95 THR A CA 1
ATOM 1192 C C . THR A 1 75 ? 8.57282 -7.12263 27.06473 1.000 8.02255 95 THR A C 1
ATOM 1193 O O . THR A 1 75 ? 7.42465 -7.10475 26.62297 1.000 8.29786 95 THR A O 1
ATOM 1204 N N . MET A 1 76 ? 9.62994 -7.43004 26.32462 1.000 8.75278 96 MET A N 1
ATOM 1205 C CA . MET A 1 76 ? 9.46585 -7.90844 24.96791 1.000 8.91656 96 MET A CA 1
ATOM 1206 C C . MET A 1 76 ? 10.31848 -9.13904 24.76025 1.000 9.46808 96 MET A C 1
ATOM 1207 O O . MET A 1 76 ? 11.34640 -9.32412 25.42017 1.000 10.69775 96 MET A O 1
ATOM 1221 N N . GLN A 1 77 ? 9.88276 -9.96069 23.81065 1.000 10.01230 97 GLN A N 1
ATOM 1222 C CA . GLN A 1 77 ? 10.62867 -11.15278 23.45478 1.000 11.11759 97 GLN A CA 1
ATOM 1223 C C . GLN A 1 77 ? 10.31794 -11.53284 22.02038 1.000 10.42422 97 GLN A C 1
ATOM 1224 O O . GLN A 1 77 ? 9.29289 -11.14285 21.44460 1.000 10.88725 97 GLN A O 1
ATOM 1238 N N . GLN A 1 78 ? 11.21678 -12.31638 21.44185 1.000 11.20446 98 GLN A N 1
ATOM 1239 C CA . GLN A 1 78 ? 10.97712 -12.82780 20.10713 1.000 11.71285 98 GLN A CA 1
ATOM 1240 C C . GLN A 1 78 ? 9.78567 -13.77970 20.13316 1.000 13.11627 98 GLN A C 1
ATOM 1241 O O . GLN A 1 78 ? 9.62353 -14.56800 21.07007 1.000 14.07961 98 GLN A O 1
ATOM 1255 N N . ASP A 1 79 ? 8.95487 -13.70515 19.08893 1.000 13.74537 99 ASP A N 1
ATOM 1256 C CA . ASP A 1 79 ? 7.80783 -14.59273 18.92215 1.000 17.89031 99 ASP A CA 1
ATOM 1257 C C . ASP A 1 79 ? 8.20725 -15.77105 18.04090 1.000 23.02113 99 ASP A C 1
ATOM 1258 O O . ASP A 1 79 ? 8.77280 -15.58182 16.95780 1.000 25.50408 99 ASP A O 1
ATOM 1267 N N . ARG A 1 80 ? 7.88353 -16.97729 18.48615 1.000 25.91890 100 ARG A N 1
ATOM 1268 C CA . ARG A 1 80 ? 8.36219 -18.19525 17.84357 1.000 29.27044 100 ARG A CA 1
ATOM 1269 C C . ARG A 1 80 ? 7.26041 -18.89964 17.06647 1.000 30.75329 100 ARG A C 1
ATOM 1270 O O . ARG A 1 80 ? 6.09476 -18.50758 17.13281 1.000 31.49727 100 ARG A O 1
ATOM 1292 N N . GLU B 1 4 ? -1.73279 -24.10600 31.71622 1.000 49.40593 24 GLU B N 1
ATOM 1293 C CA . GLU B 1 4 ? -2.31336 -24.11064 30.37637 1.000 48.55804 24 GLU B CA 1
ATOM 1294 C C . GLU B 1 4 ? -1.86778 -22.88374 29.56870 1.000 46.16908 24 GLU B C 1
ATOM 1295 O O . GLU B 1 4 ? -2.36996 -21.77815 29.78365 1.000 47.22289 24 GLU B O 1
ATOM 1298 N N . ALA B 1 5 ? -0.93158 -23.08236 28.63890 1.000 41.87309 25 ALA B N 1
ATOM 1299 C CA . ALA B 1 5 ? -0.42175 -21.97154 27.84668 1.000 36.63400 25 ALA B CA 1
ATOM 1300 C C . ALA B 1 5 ? -1.50927 -21.44688 26.90226 1.000 29.88985 25 ALA B C 1
ATOM 1301 O O . ALA B 1 5 ? -2.39353 -22.20120 26.49291 1.000 30.18278 25 ALA B O 1
ATOM 1308 N N . PRO B 1 6 ? -1.47165 -20.16276 26.53333 1.000 23.27877 26 PRO B N 1
ATOM 1309 C CA . PRO B 1 6 ? -2.52718 -19.62907 25.67186 1.000 18.35800 26 PRO B CA 1
ATOM 1310 C C . PRO B 1 6 ? -2.36327 -20.11129 24.24402 1.000 13.30239 26 PRO B C 1
ATOM 1311 O O . PRO B 1 6 ? -1.34362 -20.66218 23.84796 1.000 13.21275 26 PRO B O 1
ATOM 1322 N N . TRP B 1 7 ? -3.41934 -19.88931 23.49243 1.000 11.21588 27 TRP B N 1
ATOM 1323 C CA . TRP B 1 7 ? -3.54355 -20.23674 22.09271 1.000 10.70289 27 TRP B CA 1
ATOM 1324 C C . TRP B 1 7 ? -3.73800 -18.95256 21.29431 1.000 10.22756 27 TRP B C 1
ATOM 1325 O O . TRP B 1 7 ? -4.01813 -17.88649 21.84277 1.000 10.97559 27 TRP B O 1
ATOM 1346 N N . VAL B 1 8 ? -3.59710 -19.08323 19.97187 1.000 9.56822 28 VAL B N 1
ATOM 1347 C CA . VAL B 1 8 ? -3.85247 -18.0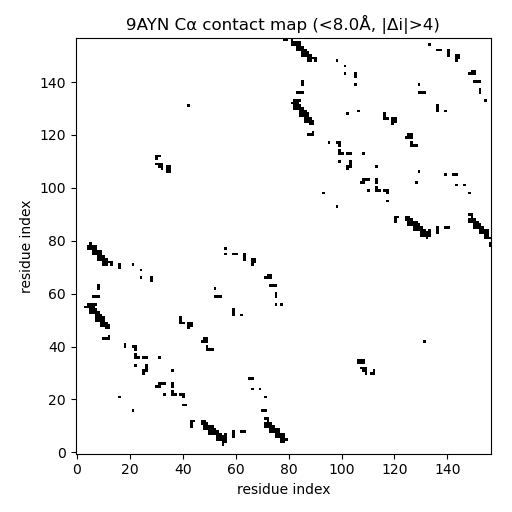0731 19.03122 1.000 8.91266 28 VAL B CA 1
ATOM 1348 C C . VAL B 1 8 ? -4.76994 -18.50795 17.93300 1.000 8.55900 28 VAL B C 1
ATOM 1349 O O . VAL B 1 8 ? -4.79763 -19.69754 17.62531 1.000 9.78411 28 VAL B O 1
ATOM 1362 N N . THR B 1 9 ? -5.49683 -17.56847 17.32646 1.000 8.01592 29 THR B N 1
ATOM 1363 C CA . THR B 1 9 ? -6.24141 -17.76226 16.08831 1.000 7.72716 29 THR B CA 1
ATOM 1364 C C . THR B 1 9 ? -5.53185 -17.01065 14.97889 1.000 7.54022 29 THR B C 1
ATOM 1365 O O . THR B 1 9 ? -5.18447 -15.83719 15.15159 1.000 8.20617 29 THR B O 1
ATOM 1376 N N . ILE B 1 10 ? -5.36935 -17.67858 13.84614 1.000 8.05549 30 ILE B N 1
ATOM 1377 C CA . ILE B 1 10 ? -4.68504 -17.15042 12.66846 1.000 8.28216 30 ILE B CA 1
ATOM 1378 C C . ILE B 1 10 ? -5.67962 -17.11875 11.52386 1.000 7.94368 30 ILE B C 1
ATOM 1379 O O . ILE B 1 10 ? -6.37170 -18.09918 11.29180 1.000 9.21132 30 ILE B O 1
ATOM 1395 N N . VAL B 1 11 ? -5.73115 -16.00007 10.79860 1.000 7.60252 31 VAL B N 1
ATOM 1396 C CA . VAL B 1 11 ? -6.51632 -15.87860 9.57698 1.000 7.52324 31 VAL B CA 1
ATOM 1397 C C . VAL B 1 11 ? -5.56772 -15.89708 8.38918 1.000 7.51112 31 VAL B C 1
ATOM 1398 O O . VAL B 1 11 ? -4.53143 -15.23191 8.40505 1.000 8.63285 31 VAL B O 1
ATOM 1411 N N . TRP B 1 12 ? -5.95853 -16.63652 7.35929 1.000 7.75627 32 TRP B N 1
ATOM 1412 C CA . TRP B 1 12 ? -5.17233 -16.84971 6.14911 1.000 8.29332 32 TRP B CA 1
ATOM 1413 C C . TRP B 1 12 ? -5.78378 -16.08702 4.97845 1.000 8.25403 32 TRP B C 1
ATOM 1414 O O . TRP B 1 12 ? -6.99906 -16.04733 4.81993 1.000 9.37487 32 TRP B O 1
ATOM 1435 N N . ASP B 1 13 ? -4.93239 -15.53798 4.11864 1.000 8.57621 33 ASP B N 1
ATOM 1436 C CA . ASP B 1 13 ? -5.39098 -14.71273 3.01643 1.000 9.06294 33 ASP B CA 1
ATOM 1437 C C . ASP B 1 13 ? -6.15020 -15.53259 1.98279 1.000 9.07163 33 ASP B C 1
ATOM 1438 O O . ASP B 1 13 ? -5.64128 -16.52418 1.46280 1.000 11.13854 33 ASP B O 1
ATOM 1447 N N . ASP B 1 14 ? -7.32388 -15.03958 1.61144 1.000 9.31461 34 ASP B N 1
ATOM 1448 C CA . ASP B 1 14 ? -8.13680 -15.56168 0.52322 1.000 9.70607 34 ASP B CA 1
ATOM 1449 C C . ASP B 1 14 ? -8.31498 -14.35845 -0.40982 1.000 12.59298 34 ASP B C 1
ATOM 1450 O O . ASP B 1 14 ? -9.00430 -13.39335 -0.02758 1.000 12.60720 34 ASP B O 1
ATOM 1459 N N . PRO B 1 15 ? -7.77873 -14.37164 -1.62839 1.000 17.12106 35 PRO B N 1
ATOM 1460 C CA . PRO B 1 15 ? -7.90209 -13.18355 -2.48819 1.000 20.03937 35 PRO B CA 1
ATOM 1461 C C . PRO B 1 15 ? -9.32342 -12.83313 -2.90960 1.000 20.28710 35 PRO B C 1
ATOM 1462 O O . PRO B 1 15 ? -9.52132 -11.71714 -3.40576 1.000 21.89499 35 PRO B O 1
ATOM 1473 N N . VAL B 1 16 ? -10.30134 -13.72990 -2.73927 1.000 19.29841 36 VAL B N 1
ATOM 1474 C CA . VAL B 1 16 ? -11.68117 -13.42707 -3.11562 1.000 20.63641 36 VAL B CA 1
ATOM 1475 C C . VAL B 1 16 ? -12.28185 -12.34816 -2.22309 1.000 19.65369 36 VAL B C 1
ATOM 1476 O O . VAL B 1 16 ? -13.11443 -11.56293 -2.67960 1.000 20.63641 36 VAL B O 1
ATOM 1489 N N . ASN B 1 17 ? -11.90503 -12.28226 -0.95222 1.000 17.94666 37 ASN B N 1
ATOM 1490 C CA . ASN B 1 17 ? -12.57729 -11.35959 -0.05240 1.000 17.11245 37 ASN B CA 1
ATOM 1491 C C . ASN B 1 17 ? -12.19834 -9.92661 -0.33008 1.000 17.06403 37 ASN B C 1
ATOM 1492 O O . ASN B 1 17 ? -11.03852 -9.61833 -0.63139 1.000 18.28718 37 ASN B O 1
ATOM 1503 N N . LEU B 1 18 ? -13.18353 -9.04736 -0.18249 1.000 15.37285 38 LEU B N 1
ATOM 1504 C CA . LEU B 1 18 ? -12.90010 -7.62971 -0.15662 1.000 14.13202 38 LEU B CA 1
ATOM 1505 C C . LEU B 1 18 ? -12.15006 -7.30884 1.11563 1.000 13.15719 38 LEU B C 1
ATOM 1506 O O . LEU B 1 18 ? -12.48972 -7.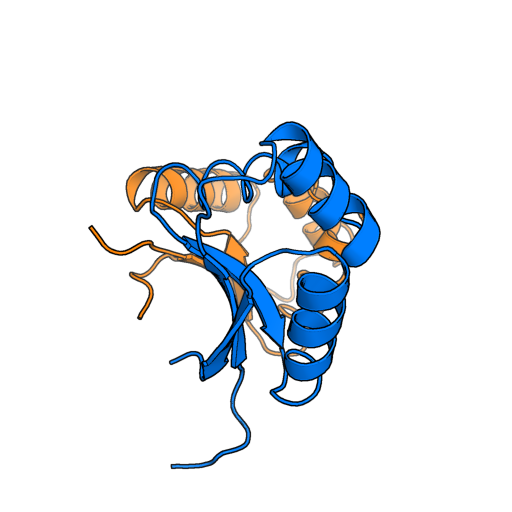79779 2.20064 1.000 13.08222 38 LEU B O 1
ATOM 1522 N N . MET B 1 19 ? -11.14757 -6.45331 0.98165 1.000 13.78276 39 MET B N 1
ATOM 1523 C CA . MET B 1 19 ? -10.45283 -5.96395 2.16045 1.000 14.10829 39 MET B CA 1
ATOM 1524 C C . MET B 1 19 ? -11.40671 -5.28833 3.13294 1.000 12.17012 39 MET B C 1
ATOM 1525 O O . MET B 1 19 ? -11.27927 -5.45479 4.35122 1.000 12.06620 39 MET B O 1
ATOM 1539 N N . SER B 1 20 ? -12.39951 -4.56036 2.61194 1.000 10.84144 40 SER B N 1
ATOM 1540 C CA A SER B 1 20 ? 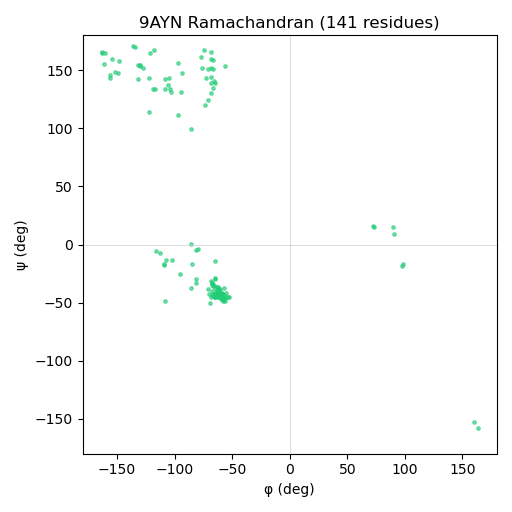-13.36070 -3.90285 3.48673 0.858 10.52579 40 SER B CA 1
ATOM 1541 C CA B SER B 1 20 ? -13.35331 -3.90168 3.49492 0.142 10.34076 40 SER B CA 1
ATOM 1542 C C . SER B 1 20 ? -14.17146 -4.90704 4.29333 1.000 9.37676 40 SER B C 1
ATOM 1543 O O . SER B 1 20 ? -14.51300 -4.64801 5.45181 1.000 9.25946 40 SER B O 1
ATOM 1556 N N . TYR B 1 21 ? -14.49318 -6.05617 3.69908 1.000 9.01548 41 TYR B N 1
ATOM 1557 C CA . TYR B 1 21 ? -15.21321 -7.09160 4.42256 1.000 8.91237 41 TYR B CA 1
ATOM 1558 C C . TYR B 1 21 ? -14.37221 -7.63190 5.57206 1.000 8.10132 41 TYR B C 1
ATOM 1559 O O . TYR B 1 21 ? -14.87207 -7.82181 6.68186 1.000 8.29403 41 TYR B O 1
ATOM 1577 N N . VAL B 1 22 ? -13.09760 -7.89696 5.31744 1.000 8.09946 42 VAL B N 1
ATOM 1578 C CA . VAL B 1 22 ? -12.21941 -8.45697 6.34170 1.000 7.82555 42 VAL B CA 1
ATOM 1579 C C . VAL B 1 22 ? -12.10252 -7.50054 7.52482 1.000 7.84068 42 VAL B C 1
ATOM 1580 O O . VAL B 1 22 ? -12.21077 -7.91258 8.68632 1.000 7.92573 42 VAL B O 1
ATOM 1593 N N . THR B 1 23 ? -11.90736 -6.20790 7.25362 1.000 7.93025 43 THR B N 1
ATOM 1594 C CA . THR B 1 23 ? -11.84596 -5.21400 8.32922 1.000 8.45482 43 THR B CA 1
ATOM 1595 C C . THR B 1 23 ? -13.11990 -5.22970 9.15878 1.000 7.88070 43 THR B C 1
ATOM 1596 O O . THR B 1 23 ? -13.07561 -5.25831 10.39449 1.000 8.32734 43 THR B O 1
ATOM 1607 N N . TYR B 1 24 ? -14.26463 -5.21131 8.47867 1.000 8.06794 44 TYR B N 1
ATOM 1608 C CA . TYR B 1 24 ? -15.55146 -5.25700 9.14777 1.000 8.02323 44 TYR B CA 1
ATOM 1609 C C . TYR B 1 24 ? -15.68082 -6.50184 10.02003 1.000 7.69545 44 TYR B C 1
ATOM 1610 O O . TYR B 1 24 ? -16.08164 -6.39985 11.18255 1.000 8.03830 44 TYR B O 1
ATOM 1628 N N . VAL B 1 25 ? -15.35339 -7.67969 9.48027 1.000 7.44473 45 VAL B N 1
ATOM 1629 C CA . VAL B 1 25 ? -15.48158 -8.91483 10.25498 1.000 7.31967 45 VAL B CA 1
ATOM 1630 C C . VAL B 1 25 ? -14.63616 -8.84617 11.51750 1.000 6.91694 45 VAL B C 1
ATOM 1631 O O . VAL B 1 25 ? -15.07311 -9.27783 12.58323 1.000 7.38320 45 VAL B O 1
ATOM 1644 N N . PHE B 1 26 ? -13.40860 -8.34012 11.42210 1.000 7.18835 46 PHE B N 1
ATOM 1645 C CA . PHE B 1 26 ? -12.57004 -8.25170 12.61128 1.000 7.40741 46 PHE B CA 1
ATOM 1646 C C . PHE B 1 26 ? -13.16516 -7.32462 13.65767 1.000 7.99034 46 PHE B C 1
ATOM 1647 O O . PHE B 1 26 ? -13.11084 -7.62258 14.85277 1.000 8.72377 46 PHE B O 1
ATOM 1664 N N . GLN B 1 27 ? -13.75698 -6.19991 13.23497 1.000 7.83933 47 GLN B N 1
ATOM 1665 C CA . GLN B 1 27 ? -14.44355 -5.33855 14.18539 1.000 8.32971 47 GLN B CA 1
ATOM 1666 C C . GLN B 1 27 ? -15.67186 -6.01723 14.77782 1.000 9.08536 47 GLN B C 1
ATOM 1667 O O . GLN B 1 27 ? -15.92341 -5.92227 15.98284 1.000 10.48485 47 GLN B O 1
ATOM 1681 N N . LYS B 1 28 ? -16.44770 -6.69713 13.93651 1.000 8.95990 48 LYS B N 1
ATOM 1682 C CA A LYS B 1 28 ? -17.69258 -7.30197 14.39221 0.496 10.62540 48 LYS B CA 1
ATOM 1683 C CA B LYS B 1 28 ? -17.69302 -7.31164 14.38242 0.504 9.56021 48 LYS B CA 1
ATOM 1684 C C . LYS B 1 28 ? -17.42965 -8.43922 15.37326 1.000 9.72153 48 LYS B C 1
ATOM 1685 O O . LYS B 1 28 ? -18.10018 -8.54163 16.40478 1.000 11.94216 48 LYS B O 1
ATOM 1720 N N . LEU B 1 29 ? -16.48630 -9.32456 15.05458 1.000 8.43531 49 LEU B N 1
ATOM 1721 C CA . LEU B 1 29 ? -16.29143 -10.51922 15.85959 1.000 8.47045 49 LEU B CA 1
ATOM 1722 C C . LEU B 1 29 ? -15.46660 -10.26790 17.10526 1.000 9.22956 49 LEU B C 1
ATOM 1723 O O . LEU B 1 29 ? -15.67307 -10.95647 18.10913 1.000 11.31185 49 LEU B O 1
ATOM 1739 N N . PHE B 1 30 ? -14.50970 -9.34809 17.05162 1.000 8.61745 50 PHE B N 1
ATOM 1740 C CA . PHE B 1 30 ? -13.58465 -9.13257 18.15743 1.000 9.13400 50 PHE B CA 1
ATOM 1741 C C . PHE B 1 30 ? -13.77166 -7.78759 18.83801 1.000 9.52153 50 PHE B C 1
ATOM 1742 O O . PHE B 1 30 ? -13.10837 -7.51737 19.83982 1.000 11.19153 50 PHE B O 1
ATOM 1759 N N . GLY B 1 31 ? -14.62162 -6.91810 18.29114 1.000 9.44009 51 GLY B N 1
ATOM 1760 C CA . GLY B 1 31 ? -14.83143 -5.62019 18.89512 1.000 9.83460 51 GLY B CA 1
ATOM 1761 C C . GLY B 1 31 ? -13.67078 -4.67279 18.73661 1.000 9.22349 51 GLY B C 1
ATOM 1762 O O . GLY B 1 31 ? -13.60677 -3.65962 19.43326 1.000 10.50296 51 GLY B O 1
ATOM 1766 N N . TYR B 1 32 ? -12.75229 -4.96810 17.82904 1.000 8.70823 52 TYR B N 1
ATOM 1767 C CA . TYR B 1 32 ? -11.56934 -4.15404 17.66156 1.000 8.48962 52 TYR B CA 1
ATOM 1768 C C . TYR B 1 32 ? -11.89705 -2.77210 17.12753 1.000 8.88272 52 TYR B C 1
ATOM 1769 O O . TYR B 1 32 ? -12.87256 -2.57516 16.39485 1.000 10.23430 52 TYR B O 1
ATOM 1787 N N . SER B 1 33 ? -11.03001 -1.83153 17.50603 1.000 9.66211 53 SER B N 1
ATOM 1788 C CA . SER B 1 33 ? -10.97609 -0.51365 16.90621 1.000 10.50956 53 SER B CA 1
ATOM 1789 C C . SER B 1 33 ? -10.77295 -0.65032 15.40622 1.000 10.07822 53 SER B C 1
ATOM 1790 O O . SER B 1 33 ? -10.20137 -1.62357 14.92917 1.000 9.82260 53 SER B O 1
ATOM 1798 N N . GLU B 1 34 ? -11.23111 0.34748 14.66024 1.000 11.00911 54 GLU B N 1
ATOM 1799 C CA . GLU B 1 34 ? -11.02924 0.32500 13.21723 1.000 11.85413 54 GLU B CA 1
ATOM 1800 C C . GLU B 1 34 ? -9.54449 0.32045 12.84790 1.000 11.69122 54 GLU B C 1
ATOM 1801 O O . GLU B 1 34 ? -9.16811 -0.47582 11.96103 1.000 12.01592 54 GLU B O 1
ATOM 1813 N N . PRO B 1 35 ? -8.66013 1.10495 13.49415 1.000 12.02545 55 PRO B N 1
ATOM 1814 C CA . PRO B 1 35 ? -7.24082 1.01994 13.12421 1.000 12.66709 55 PRO B CA 1
ATOM 1815 C C . PRO B 1 35 ? -6.62853 -0.34544 13.37256 1.000 11.67000 55 PRO B C 1
ATOM 1816 O O . PRO B 1 35 ? -5.84957 -0.82124 12.54467 1.000 11.89948 55 PRO B O 1
ATOM 1827 N N . HIS B 1 36 ? -6.98832 -1.00509 14.46679 1.000 10.89993 56 HIS B N 1
ATOM 1828 C CA . HIS B 1 36 ? -6.41940 -2.31969 14.72246 1.000 10.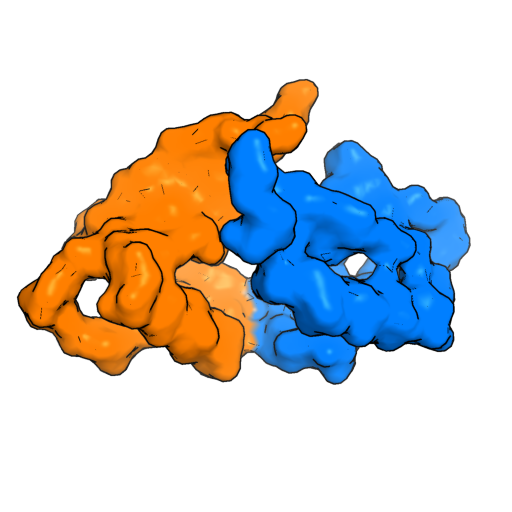26507 56 HIS B CA 1
ATOM 1829 C C . HIS B 1 36 ? -6.95951 -3.36084 13.73822 1.000 9.22285 56 HIS B C 1
ATOM 1830 O O . HIS B 1 36 ? -6.19632 -4.18824 13.22506 1.000 9.75102 56 HIS B O 1
ATOM 1844 N N . ALA B 1 37 ? -8.26478 -3.32555 13.46153 1.000 9.38038 57 ALA B N 1
ATOM 1845 C CA . ALA B 1 37 ? -8.83536 -4.23206 12.46591 1.000 9.27919 57 ALA B CA 1
ATOM 1846 C C . ALA B 1 37 ? -8.18922 -4.03860 11.09766 1.000 9.40037 57 ALA B C 1
ATOM 1847 O O . ALA B 1 37 ? -7.86735 -5.01709 10.41467 1.000 9.26618 57 ALA B O 1
ATOM 1854 N N . THR B 1 38 ? -7.95652 -2.78167 10.71337 1.000 9.92350 58 THR B N 1
ATOM 1855 C CA . THR B 1 38 ? -7.29726 -2.49500 9.44337 1.000 10.61241 58 THR B CA 1
ATOM 1856 C C . THR B 1 38 ? -5.86719 -3.01747 9.43621 1.000 10.33595 58 THR B C 1
ATOM 1857 O O . THR B 1 38 ? -5.42458 -3.60038 8.44316 1.000 10.80705 58 THR B O 1
ATOM 1868 N N . LYS B 1 39 ? -5.13677 -2.80964 10.53319 1.000 10.77488 59 LYS B N 1
ATOM 1869 C CA A LYS B 1 39 ? -3.76882 -3.30882 10.63642 0.670 11.75365 59 LYS B CA 1
ATOM 1870 C CA B LYS B 1 39 ? -3.77269 -3.30987 10.63037 0.330 10.78764 59 LYS B CA 1
ATOM 1871 C C . LYS B 1 39 ? -3.72939 -4.81869 10.41641 1.000 10.53462 59 LYS B C 1
ATOM 1872 O O . LYS B 1 39 ? -2.89225 -5.32850 9.66253 1.000 10.90364 59 LYS B O 1
ATOM 1907 N N . LEU B 1 40 ? -4.62452 -5.54660 11.08316 1.000 9.39314 60 LEU B N 1
ATOM 1908 C CA . LEU B 1 40 ? -4.64984 -6.99965 10.93866 1.000 8.62925 60 LEU B CA 1
ATOM 1909 C C . LEU B 1 40 ? -5.03058 -7.41288 9.52603 1.000 8.39138 60 LEU B C 1
ATOM 1910 O O . LEU B 1 40 ? -4.43421 -8.33594 8.96777 1.000 8.70243 60 LEU B O 1
ATOM 1926 N N . MET B 1 41 ? -6.04024 -6.75680 8.94624 1.000 8.45157 61 MET B N 1
ATOM 1927 C CA . MET B 1 41 ? -6.43169 -7.03755 7.57565 1.000 8.94576 61 MET B CA 1
ATOM 1928 C C . MET B 1 41 ? -5.23481 -6.87227 6.64555 1.000 9.20600 61 MET B C 1
ATOM 1929 O O . MET B 1 41 ? -5.01902 -7.69877 5.74516 1.000 9.39595 61 MET B O 1
ATOM 1943 N N . LEU B 1 42 ? -4.48374 -5.78944 6.81735 1.000 9.66784 62 LEU B N 1
ATOM 1944 C CA . LEU B 1 42 ? -3.36359 -5.54128 5.92654 1.000 10.97042 62 LEU B CA 1
ATOM 1945 C C . LEU B 1 42 ? -2.27768 -6.58685 6.10530 1.000 10.87998 62 LEU B C 1
ATOM 1946 O O . LEU B 1 42 ? -1.62961 -6.97250 5.12893 1.000 11.61585 62 LEU B O 1
ATOM 1962 N N . GLN B 1 43 ? -2.06661 -7.05234 7.33444 1.000 10.48377 63 GLN B N 1
ATOM 1963 C CA A GLN B 1 43 ? -1.09204 -8.10903 7.55832 0.633 10.82251 63 GLN B CA 1
ATOM 1964 C CA B GLN B 1 43 ? -1.09677 -8.11690 7.57131 0.367 11.27023 63 GLN B CA 1
ATOM 1965 C C . GLN B 1 43 ? -1.49849 -9.39566 6.85104 1.000 10.60980 63 GLN B C 1
ATOM 1966 O O . GLN B 1 43 ? -0.65578 -10.06542 6.25062 1.000 11.49376 63 GLN B O 1
ATOM 1991 N N . VAL B 1 44 ? -2.78059 -9.75829 6.91810 1.000 9.80156 64 VAL B N 1
ATOM 1992 C CA . VAL B 1 44 ? -3.25860 -10.92764 6.18521 1.000 9.63749 64 VAL B CA 1
ATOM 1993 C C . VAL B 1 44 ? -2.97235 -10.76255 4.69659 1.000 10.50810 64 VAL B C 1
ATOM 1994 O O . VAL B 1 44 ? -2.43936 -11.66422 4.04571 1.000 10.91090 64 VAL B O 1
ATOM 2007 N N . HIS B 1 45 ? -3.28446 -9.59335 4.15446 1.000 11.23538 65 HIS B N 1
ATOM 2008 C CA . HIS B 1 45 ? -3.13203 -9.34692 2.72852 1.000 14.05981 65 HIS B CA 1
ATOM 2009 C C . HIS B 1 45 ? -1.66721 -9.34626 2.31956 1.000 15.04792 65 HIS B C 1
ATOM 2010 O O . HIS B 1 45 ? -1.30955 -9.91816 1.28024 1.000 16.06277 65 HIS B O 1
ATOM 2024 N N . ASN B 1 46 ? -0.80269 -8.70651 3.11164 1.000 14.82563 66 ASN B N 1
ATOM 2025 C CA . ASN B 1 46 ? 0.58412 -8.48625 2.71780 1.000 16.27457 66 ASN B CA 1
ATOM 2026 C C . ASN B 1 46 ? 1.49124 -9.65294 3.06120 1.000 16.69794 66 ASN B C 1
ATOM 2027 O O . ASN B 1 46 ? 2.39513 -9.96746 2.28294 1.000 18.56461 66 ASN B O 1
ATOM 2038 N N . GLU B 1 47 ? 1.26661 -10.29536 4.20347 1.000 16.31211 67 GLU B N 1
ATOM 2039 C CA . GLU B 1 47 ? 2.11209 -11.38111 4.68085 1.000 16.98456 67 GLU B CA 1
ATOM 2040 C C . GLU B 1 47 ? 1.50588 -12.75813 4.45274 1.000 14.70226 67 GLU B C 1
ATOM 2041 O O . GLU B 1 47 ? 2.21886 -13.75452 4.59099 1.000 16.14895 67 GLU B O 1
ATOM 2053 N N . GLY B 1 48 ? 0.21656 -12.83625 4.12005 1.000 12.58097 68 GLY B N 1
ATOM 2054 C CA . GLY B 1 48 ? -0.45969 -14.07623 3.84484 1.000 11.69544 68 GLY B CA 1
ATOM 2055 C C . GLY B 1 48 ? -1.25496 -14.62691 5.00685 1.000 10.33215 68 GLY B C 1
ATOM 2056 O O . GLY B 1 48 ? -2.08477 -15.52009 4.79689 1.000 10.08175 68 GLY B O 1
ATOM 2060 N N . LYS B 1 49 ? -0.99595 -14.14501 6.21762 1.000 10.61317 69 LYS B N 1
ATOM 2061 C CA . LYS B 1 49 ? -1.68768 -14.60040 7.40639 1.000 10.41766 69 LYS B CA 1
ATOM 2062 C C . LYS B 1 49 ? -1.44963 -13.56751 8.49898 1.000 10.45091 69 LYS B C 1
ATOM 2063 O O . LYS B 1 49 ? -0.51893 -12.75829 8.42257 1.000 11.87995 69 LYS B O 1
ATOM 2082 N N . ALA B 1 50 ? -2.24295 -13.66548 9.56475 1.000 10.08573 70 ALA B N 1
ATOM 2083 C CA . ALA B 1 50 ? -2.02155 -12.85838 10.75588 1.000 10.21410 70 ALA B CA 1
ATOM 2084 C C . ALA B 1 50 ? -2.64683 -13.55322 11.95056 1.000 9.14737 70 ALA B C 1
ATOM 2085 O O . ALA B 1 50 ? -3.71757 -14.14091 11.84734 1.000 8.92695 70 ALA B O 1
ATOM 2092 N N . VAL B 1 51 ? -1.99747 -13.40563 13.10126 1.000 9.97605 71 VAL B N 1
ATOM 2093 C CA . VAL B 1 51 ? -2.61240 -13.73546 14.38480 1.000 9.47747 71 VAL B CA 1
ATOM 2094 C C . VAL B 1 51 ? -3.63608 -12.65189 14.69096 1.000 9.45977 71 VAL B C 1
ATOM 2095 O O . VAL B 1 51 ? -3.28135 -11.46997 14.76420 1.000 11.68200 71 VAL B O 1
ATOM 2108 N N . VAL B 1 52 ? -4.90282 -13.04121 14.83529 1.000 8.49394 72 VAL B N 1
ATOM 2109 C CA . VAL B 1 52 ? -5.99110 -12.08949 15.02245 1.000 9.24414 72 VAL B CA 1
ATOM 2110 C C . VAL B 1 52 ? -6.57859 -12.09003 16.41346 1.000 10.03427 72 VAL B C 1
ATOM 2111 O O . VAL B 1 52 ? -7.29746 -11.13758 16.74617 1.000 12.59015 72 VAL B O 1
ATOM 2124 N N . SER B 1 53 ? -6.33824 -13.11996 17.21466 1.000 9.57040 73 SER B N 1
ATOM 2125 C CA A SER B 1 53 ? -6.84421 -13.15585 18.57644 0.748 10.30067 73 SER B CA 1
ATOM 2126 C CA B SER B 1 53 ? -6.87118 -13.18531 18.56218 0.252 10.01653 73 SER B CA 1
ATOM 2127 C C . SER B 1 53 ? -6.00751 -14.15709 19.35070 1.000 9.45597 73 SER B C 1
ATOM 2128 O O . SER B 1 53 ? -5.27921 -14.97607 18.77047 1.000 9.15387 73 SER B O 1
ATOM 2141 N N . ALA B 1 54 ? -6.12334 -14.07976 20.66931 1.000 10.27841 74 ALA B N 1
ATOM 2142 C CA . ALA B 1 54 ? -5.34364 -14.89742 21.57356 1.000 11.00473 74 ALA B CA 1
ATOM 2143 C C . ALA B 1 54 ? -6.13378 -15.09037 22.85083 1.000 10.75525 74 ALA B C 1
ATOM 2144 O O . ALA B 1 54 ? -6.88511 -14.20193 23.27952 1.000 12.12101 74 ALA B O 1
ATOM 2151 N N . GLY B 1 55 ? -5.93663 -16.24352 23.46125 1.000 10.95230 75 GLY B N 1
ATOM 2152 C CA . GLY B 1 55 ? -6.59102 -16.53174 24.72145 1.000 11.28213 75 GLY B CA 1
ATOM 2153 C C . GLY B 1 55 ? -6.61206 -18.02666 24.94127 1.000 11.16979 75 GLY B C 1
ATOM 2154 O O . GLY B 1 55 ? -5.76163 -18.74477 24.44026 1.000 11.45067 75 GLY B O 1
ATOM 2158 N N . SER B 1 56 ? -7.59935 -18.49690 25.68367 1.000 11.27550 76 SER B N 1
ATOM 2159 C CA . SER B 1 56 ? -7.63899 -19.92607 25.95511 1.000 11.92227 76 SER B CA 1
ATOM 2160 C C . SER B 1 56 ? -7.95157 -20.71845 24.69326 1.000 10.90791 76 SER B C 1
ATOM 2161 O O . SER B 1 56 ? -8.51268 -20.19387 23.73714 1.000 10.47072 76 SER B O 1
ATOM 2169 N N . ARG B 1 57 ? -7.60296 -22.00713 24.71179 1.000 11.61744 77 ARG B N 1
ATOM 2170 C CA . ARG B 1 57 ? -7.97869 -22.90051 23.61492 1.000 11.83688 77 ARG B CA 1
ATOM 2171 C C . ARG B 1 57 ? -9.47429 -22.84537 23.32667 1.000 10.74758 77 ARG B C 1
ATOM 2172 O O . ARG B 1 57 ? -9.87669 -22.76118 22.16726 1.000 10.20239 77 ARG B O 1
ATOM 2193 N N . GLU B 1 58 ? -10.30160 -22.87924 24.36685 1.000 11.14745 78 GLU B N 1
ATOM 2194 C CA . GLU B 1 58 ? -11.74777 -22.88005 24.15996 1.000 11.15534 78 GLU B CA 1
ATOM 2195 C C . GLU B 1 58 ? -12.20624 -21.59663 23.48872 1.000 10.29259 78 GLU B C 1
ATOM 2196 O O . GLU B 1 58 ? -13.06107 -21.62714 22.59923 1.000 10.23256 78 GLU B O 1
ATOM 2208 N N . SER B 1 59 ? -11.66127 -20.45974 23.91507 1.000 10.14919 79 SER B N 1
ATOM 2209 C CA . SER B 1 59 ? -11.99718 -19.19701 23.27104 1.000 10.06910 79 SER B CA 1
ATOM 2210 C C . SER B 1 59 ? -11.54742 -19.17348 21.81582 1.000 9.07262 79 SER B C 1
ATOM 2211 O O . SER B 1 59 ? -12.26977 -18.66434 20.95530 1.000 9.34932 79 SER B O 1
ATOM 2219 N N . MET B 1 60 ? -10.35687 -19.70528 21.52358 1.000 8.77802 80 MET B N 1
ATOM 2220 C CA . MET B 1 60 ? -9.88416 -19.72034 20.13900 1.000 8.19288 80 MET B CA 1
ATOM 2221 C C . MET B 1 60 ? -10.72977 -20.64306 19.27007 1.000 8.24928 80 MET B C 1
ATOM 2222 O O . MET B 1 60 ? -10.96600 -20.34314 18.09602 1.000 8.43929 80 MET B O 1
ATOM 2236 N N . GLU B 1 61 ? -11.21138 -21.76303 19.82294 1.000 8.80248 81 GLU B N 1
ATOM 2237 C CA . GLU B 1 61 ? -12.10480 -22.62821 19.05229 1.000 8.70395 81 GLU B CA 1
ATOM 2238 C C . GLU B 1 61 ? -13.33252 -21.86210 18.58394 1.000 8.36132 81 GLU B C 1
ATOM 2239 O O . GLU B 1 61 ? -13.76583 -21.99852 17.43833 1.000 8.85561 81 GLU B O 1
ATOM 2251 N N . VAL B 1 62 ? -13.89829 -21.05341 19.46780 1.000 8.51724 82 VAL B N 1
ATOM 2252 C CA . VAL B 1 62 ? -15.08176 -20.28720 19.11338 1.000 8.52384 82 VAL B CA 1
ATOM 2253 C C . VAL B 1 62 ? -14.73674 -19.17846 18.13098 1.000 8.11506 82 VAL B C 1
ATOM 2254 O O . VAL B 1 62 ? -15.50740 -18.91774 17.20449 1.000 8.37882 82 VAL B O 1
ATOM 2267 N N . ASP B 1 63 ? -13.58196 -18.51926 18.29329 1.000 7.91957 83 ASP B N 1
ATOM 2268 C CA . ASP B 1 63 ? -13.17424 -17.52153 17.30608 1.000 7.76623 83 ASP B CA 1
ATOM 2269 C C . ASP B 1 63 ? -13.02163 -18.14088 15.92220 1.000 7.35792 83 ASP B C 1
ATOM 2270 O O . ASP B 1 63 ? -13.46810 -17.55649 14.92402 1.000 7.42985 83 ASP B O 1
ATOM 2279 N N . VAL B 1 64 ? -12.39808 -19.32161 15.84138 1.000 7.49218 84 VAL B N 1
ATOM 2280 C CA . VAL B 1 64 ? -12.29335 -20.01731 14.56291 1.000 7.60082 84 VAL B CA 1
ATOM 2281 C C . VAL B 1 64 ? -13.68104 -20.29124 13.98664 1.000 7.86357 84 VAL B C 1
ATOM 2282 O O . VAL B 1 64 ? -13.93019 -20.05254 12.80707 1.000 7.97761 84 VAL B O 1
ATOM 2295 N N . SER B 1 65 ? -14.59741 -20.79760 14.81077 1.000 8.17701 85 SER B N 1
ATOM 2296 C CA . SER B 1 65 ? -15.94168 -21.09752 14.32534 1.000 8.48998 85 SER B CA 1
ATOM 2297 C C . SER B 1 65 ? -16.65899 -19.85084 13.82369 1.000 8.21872 85 SER B C 1
ATOM 2298 O O . SER B 1 65 ? -17.32027 -19.88160 12.77883 1.000 8.20812 85 SER B O 1
ATOM 2306 N N . LYS B 1 66 ? -16.54464 -18.75402 14.56532 1.000 7.66402 86 LYS B N 1
ATOM 2307 C CA . LYS B 1 66 ? -17.15644 -17.49172 14.15609 1.000 7.59122 86 LYS B CA 1
ATOM 2308 C C . LYS B 1 66 ? -16.56298 -17.01519 12.83733 1.000 7.20491 86 LYS B C 1
ATOM 2309 O O . LYS B 1 66 ? -17.28749 -16.55485 11.94814 1.000 7.62320 86 LYS B O 1
ATOM 2328 N N . LEU B 1 67 ? -15.23427 -17.09890 12.69674 1.000 7.21073 87 LEU B N 1
ATOM 2329 C CA . LEU B 1 67 ? -14.58758 -16.66617 11.46148 1.000 7.10851 87 LEU B CA 1
ATOM 2330 C C . LEU B 1 67 ? -15.01396 -17.53434 10.29005 1.000 7.42093 87 LEU B C 1
ATOM 2331 O O . LEU B 1 67 ? -15.28925 -17.01756 9.20116 1.000 7.90549 87 LEU B O 1
ATOM 2347 N N . HIS B 1 68 ? -15.08591 -18.84326 10.49617 1.000 7.63357 88 HIS B N 1
ATOM 2348 C CA . HIS B 1 68 ? -15.53851 -19.73623 9.44104 1.000 8.18016 88 HIS B CA 1
ATOM 2349 C C . HIS B 1 68 ? -16.95007 -19.38848 8.99622 1.000 8.21625 88 HIS B C 1
ATOM 2350 O O . HIS B 1 68 ? -17.24744 -19.36925 7.79686 1.000 8.90879 88 HIS B O 1
ATOM 2364 N N . ALA B 1 69 ? -17.83816 -19.10116 9.94359 1.000 8.38613 89 ALA B N 1
ATOM 2365 C CA . ALA B 1 69 ? -19.20991 -18.74798 9.59315 1.000 9.21807 89 ALA B CA 1
ATOM 2366 C C . ALA B 1 69 ? -19.27474 -17.43943 8.81593 1.000 9.26140 89 ALA B C 1
ATOM 2367 O O . ALA B 1 69 ? -20.15866 -17.26331 7.97765 1.000 11.15531 89 ALA B O 1
ATOM 2374 N N . ALA B 1 70 ? -18.33078 -16.53690 9.04451 1.000 8.51124 90 ALA B N 1
ATOM 2375 C CA . ALA B 1 70 ? -18.20480 -15.29987 8.29493 1.000 8.64413 90 ALA B CA 1
ATOM 2376 C C . ALA B 1 70 ? -17.52930 -15.49316 6.94615 1.000 9.03853 90 ALA B C 1
ATOM 2377 O O . ALA B 1 70 ? -17.40294 -14.53041 6.18802 1.000 11.18827 90 ALA B O 1
ATOM 2384 N N . GLY B 1 71 ? -17.07176 -16.69247 6.62773 1.000 8.77628 91 GLY B N 1
ATOM 2385 C CA . GLY B 1 71 ? -16.43730 -16.97529 5.35682 1.000 9.29964 91 GLY B CA 1
ATOM 2386 C C . GLY B 1 71 ? -14.94259 -16.79574 5.31812 1.000 9.26373 91 GLY B C 1
ATOM 2387 O O . GLY B 1 71 ? -14.36433 -16.86802 4.22690 1.000 11.49119 91 GLY B O 1
ATOM 2391 N N . LEU B 1 72 ? -14.29806 -16.57739 6.46587 1.000 8.09668 92 LEU B N 1
ATOM 2392 C CA . LEU B 1 72 ? -12.85042 -16.40910 6.52894 1.000 7.94861 92 LEU B CA 1
ATOM 2393 C C . LEU B 1 72 ? -12.17258 -17.71540 6.91095 1.000 8.35836 92 LEU B C 1
ATOM 2394 O O . LEU B 1 72 ? -12.78690 -18.61476 7.48790 1.000 11.27385 92 LEU B O 1
ATOM 2410 N N . TRP B 1 73 ? -10.91111 -17.82686 6.52869 1.000 7.62106 93 TRP B N 1
ATOM 2411 C CA . TRP B 1 73 ? -10.11859 -19.04218 6.70976 1.000 7.67012 93 TRP B CA 1
ATOM 2412 C C . TRP B 1 73 ? -9.29997 -18.88620 7.97767 1.000 7.98811 93 TRP B C 1
ATOM 2413 O O . TRP B 1 73 ? -8.41106 -18.03050 8.02409 1.000 10.05835 93 TRP B O 1
ATOM 2434 N N . ALA B 1 74 ? -9.62877 -19.65582 9.00205 1.000 8.40562 94 ALA B N 1
ATOM 2435 C CA . ALA B 1 74 ? -9.03155 -19.49187 10.31014 1.000 8.72931 94 ALA B CA 1
ATOM 2436 C C . ALA B 1 74 ? -8.56449 -20.82565 10.85839 1.000 8.99230 94 ALA B C 1
ATOM 2437 O O . ALA B 1 74 ? -9.24360 -21.84494 10.69343 1.000 10.16211 94 ALA B O 1
ATOM 2444 N N . THR B 1 75 ? -7.43127 -20.79202 11.54803 1.000 9.41605 95 THR B N 1
ATOM 2445 C CA . THR B 1 75 ? -6.88023 -21.94245 12.25745 1.000 10.46879 95 THR B CA 1
ATOM 2446 C C . THR B 1 75 ? -6.45141 -21.48177 13.63853 1.000 9.97087 95 THR B C 1
ATOM 2447 O O . THR B 1 75 ? -6.42688 -20.28768 13.92482 1.000 9.49641 95 THR B O 1
ATOM 2458 N N . MET B 1 76 ? -6.12193 -22.42886 14.50435 1.000 10.50120 96 MET B N 1
ATOM 2459 C CA A MET B 1 76 ? -5.64625 -22.11568 15.84138 0.679 10.56697 96 MET B CA 1
ATOM 2460 C CA B MET B 1 76 ? -5.63364 -22.10450 15.82667 0.321 11.41292 96 MET B CA 1
ATOM 2461 C C . MET B 1 76 ? -4.44247 -22.98031 16.16648 1.000 11.88257 96 MET B C 1
ATOM 2462 O O . MET B 1 76 ? -4.25243 -24.05541 15.59287 1.000 12.96896 96 MET B O 1
ATOM 2487 N N . GLN B 1 77 ? -3.64691 -22.51039 17.11588 1.000 12.90197 97 GLN B N 1
ATOM 2488 C CA . GLN B 1 77 ? -2.50741 -23.28820 17.57529 1.000 14.63769 97 GLN B CA 1
ATOM 2489 C C . GLN B 1 77 ? -2.05981 -22.75770 18.92312 1.000 13.57345 97 GLN B C 1
ATOM 2490 O O . GLN B 1 77 ? -2.35667 -21.62941 19.30276 1.000 12.65762 97 GLN B O 1
ATOM 2504 N N . GLN B 1 78 ? -1.40746 -23.62336 19.67790 1.000 13.75627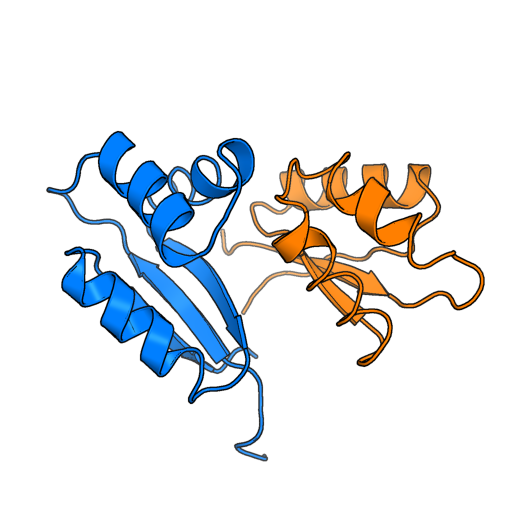 98 GLN B N 1
ATOM 2505 C CA A GLN B 1 78 ? -0.90588 -23.22368 20.97770 0.387 14.57966 98 GLN B CA 1
ATOM 2506 C CA B GLN B 1 78 ? -0.89848 -23.23230 20.97858 0.613 14.31088 98 GLN B CA 1
ATOM 2507 C C . GLN B 1 78 ? 0.23356 -22.22718 20.81195 1.000 14.21017 98 GLN B C 1
ATOM 2508 O O . GLN B 1 78 ? 1.11990 -22.39895 19.97116 1.000 15.60523 98 GLN B O 1
ATOM 2533 N N . ASP B 1 79 ? 0.20898 -21.18366 21.62980 1.000 14.50313 99 ASP B N 1
ATOM 2534 C CA . ASP B 1 79 ? 1.25634 -20.19086 21.55941 1.000 18.01499 99 ASP B CA 1
ATOM 2535 C C . ASP B 1 79 ? 2.51161 -20.72291 22.24625 1.000 24.13241 99 ASP B C 1
ATOM 2536 O O . ASP B 1 79 ? 2.46363 -21.67197 23.03387 1.000 24.07815 99 ASP B O 1
ATOM 2545 N N . ARG B 1 80 ? 3.64558 -20.09683 21.93158 1.000 30.43273 100 ARG B N 1
ATOM 2546 C CA . ARG B 1 80 ? 4.96533 -20.57592 22.35901 1.000 36.74780 100 ARG B CA 1
ATOM 2547 C C . ARG B 1 80 ? 5.45039 -19.86461 23.61720 1.000 39.32282 100 ARG B C 1
ATOM 2548 O O . ARG B 1 80 ? 6.29277 -20.39874 24.34663 1.000 40.25494 100 ARG B O 1
#